Protein AF-A0A3S5B8G2-F1 (afdb_monomer)

Structure (mmCIF, N/CA/C/O backbone):
data_AF-A0A3S5B8G2-F1
#
_entry.id   AF-A0A3S5B8G2-F1
#
loop_
_atom_site.group_PDB
_atom_site.id
_atom_site.type_symbol
_atom_site.label_atom_id
_atom_site.label_alt_id
_atom_site.label_comp_id
_atom_site.label_asym_id
_atom_site.label_entity_id
_atom_site.label_seq_id
_atom_site.pdbx_PDB_ins_code
_atom_site.Cartn_x
_atom_site.Cartn_y
_atom_site.Cartn_z
_atom_site.occupancy
_atom_site.B_iso_or_equiv
_atom_site.auth_seq_id
_atom_site.auth_comp_id
_atom_site.auth_asym_id
_atom_site.auth_atom_id
_atom_site.pdbx_PDB_model_num
ATOM 1 N N . MET A 1 1 ? -10.304 4.509 -0.127 1.00 86.81 1 MET A N 1
ATOM 2 C CA . MET A 1 1 ? -9.660 5.795 -0.513 1.00 86.81 1 MET A CA 1
ATOM 3 C C . MET A 1 1 ? -8.254 5.517 -1.033 1.00 86.81 1 MET A C 1
ATOM 5 O O . MET A 1 1 ? -7.595 4.660 -0.460 1.00 86.81 1 MET A O 1
ATOM 9 N N . ALA A 1 2 ? -7.787 6.221 -2.071 1.00 93.12 2 ALA A N 1
ATOM 10 C CA . ALA A 1 2 ? -6.423 6.092 -2.598 1.00 93.12 2 ALA A CA 1
ATOM 11 C C . ALA A 1 2 ? -5.717 7.456 -2.657 1.00 93.12 2 ALA A C 1
ATOM 13 O O . ALA A 1 2 ? -6.319 8.443 -3.079 1.00 93.12 2 ALA A O 1
ATOM 14 N N . LEU A 1 3 ? -4.456 7.499 -2.229 1.00 95.50 3 LEU A N 1
ATOM 15 C CA . LEU A 1 3 ? -3.576 8.666 -2.237 1.00 95.50 3 LEU A CA 1
ATOM 16 C C . LEU A 1 3 ? -2.303 8.317 -3.005 1.00 95.50 3 LEU A C 1
ATOM 18 O O . LEU A 1 3 ? -1.763 7.228 -2.834 1.00 95.50 3 LEU A O 1
ATOM 22 N N . SER A 1 4 ? -1.808 9.243 -3.820 1.00 96.12 4 SER A N 1
ATOM 23 C CA . SER A 1 4 ? -0.545 9.072 -4.537 1.00 96.12 4 SER A CA 1
ATOM 24 C C . SER A 1 4 ? 0.367 10.257 -4.256 1.00 96.12 4 SER A C 1
ATOM 26 O O . SER A 1 4 ? -0.003 11.404 -4.515 1.00 96.12 4 SER A O 1
ATOM 28 N N . PHE A 1 5 ? 1.545 9.987 -3.703 1.00 95.94 5 PHE A N 1
ATOM 29 C CA . PHE A 1 5 ? 2.566 10.983 -3.413 1.00 95.94 5 PHE A CA 1
ATOM 30 C C . PHE A 1 5 ? 3.675 10.891 -4.452 1.00 95.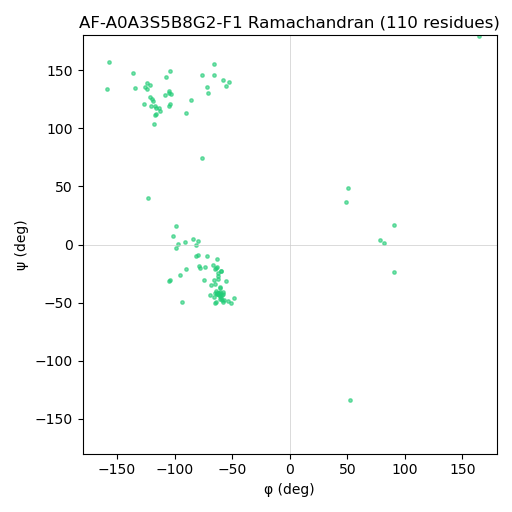94 5 PHE A C 1
ATOM 32 O O . PHE A 1 5 ? 4.324 9.859 -4.609 1.00 95.94 5 PHE A O 1
ATOM 39 N N . HIS A 1 6 ? 3.890 12.002 -5.151 1.00 92.69 6 HIS A N 1
ATOM 40 C CA . HIS A 1 6 ? 4.880 12.133 -6.209 1.00 92.69 6 HIS A CA 1
ATOM 41 C C . HIS A 1 6 ? 5.859 13.248 -5.863 1.00 92.69 6 HIS A C 1
ATOM 43 O O . HIS A 1 6 ? 5.454 14.321 -5.415 1.00 92.69 6 HIS A O 1
ATOM 49 N N . GLY A 1 7 ? 7.145 13.015 -6.099 1.00 90.69 7 GLY A N 1
ATOM 50 C CA . GLY A 1 7 ? 8.164 14.044 -5.921 1.00 90.69 7 GLY A CA 1
ATOM 51 C C . GLY A 1 7 ? 9.569 13.471 -5.882 1.00 90.69 7 GLY A C 1
ATOM 52 O O . GLY A 1 7 ? 9.764 12.261 -5.944 1.00 90.69 7 GLY A O 1
ATOM 53 N N . LEU A 1 8 ? 10.565 14.340 -5.739 1.00 88.00 8 LEU A N 1
ATOM 54 C CA . LEU A 1 8 ? 11.954 13.904 -5.612 1.00 88.00 8 LEU A CA 1
ATOM 55 C C . LEU A 1 8 ? 12.176 13.113 -4.315 1.00 88.00 8 LEU A C 1
ATOM 57 O O . LEU A 1 8 ? 11.458 13.278 -3.323 1.00 88.00 8 LEU A O 1
ATOM 61 N N . THR A 1 9 ? 13.195 12.260 -4.307 1.00 85.12 9 THR A N 1
ATOM 62 C CA . THR A 1 9 ? 13.646 11.569 -3.094 1.00 85.12 9 THR A CA 1
ATOM 63 C C . THR A 1 9 ? 14.027 12.582 -2.013 1.00 85.12 9 THR A C 1
ATOM 65 O O . THR A 1 9 ? 14.587 13.635 -2.304 1.00 85.12 9 THR A O 1
ATOM 68 N N . GLY A 1 10 ? 13.695 12.280 -0.756 1.00 86.50 10 GLY A N 1
ATOM 69 C CA . GLY A 1 10 ? 13.998 13.156 0.383 1.00 86.50 10 GLY A CA 1
ATOM 70 C C . GLY A 1 10 ? 13.013 14.311 0.606 1.00 86.50 10 GLY A C 1
ATOM 71 O O . GLY A 1 10 ? 13.176 15.058 1.560 1.00 86.50 10 GLY A O 1
ATOM 72 N N . THR A 1 11 ? 11.951 14.437 -0.200 1.00 91.62 11 THR A N 1
ATOM 73 C CA . THR A 1 11 ? 10.910 15.479 -0.029 1.00 91.62 11 THR A CA 1
ATOM 74 C C . THR A 1 11 ? 9.869 15.168 1.056 1.00 91.62 11 THR A C 1
ATOM 76 O O . THR A 1 11 ? 8.937 15.940 1.259 1.00 91.62 11 THR A O 1
ATOM 79 N N . GLY A 1 12 ? 10.019 14.049 1.774 1.00 91.94 12 GLY A N 1
ATOM 80 C CA . GLY A 1 12 ? 9.175 13.707 2.923 1.00 91.94 12 GLY A CA 1
ATOM 81 C C . GLY A 1 12 ? 7.918 12.885 2.613 1.00 91.94 12 GLY A C 1
ATOM 82 O O . GLY A 1 12 ? 7.048 12.798 3.470 1.00 91.94 12 GLY A O 1
ATOM 83 N N . LYS A 1 13 ? 7.811 12.243 1.439 1.00 93.31 13 LYS A N 1
ATOM 84 C CA . LYS A 1 13 ? 6.662 11.380 1.072 1.00 93.31 13 LYS A CA 1
ATOM 85 C C . LYS A 1 13 ? 6.383 10.287 2.117 1.00 93.31 13 LYS A C 1
ATOM 87 O O . LYS A 1 13 ? 5.259 10.170 2.599 1.00 93.31 13 LYS A O 1
ATOM 92 N N . ASN A 1 14 ? 7.423 9.563 2.539 1.00 91.75 14 ASN A N 1
ATOM 93 C CA . ASN A 1 14 ? 7.303 8.531 3.576 1.00 91.75 14 ASN A CA 1
ATOM 94 C C . ASN A 1 14 ? 6.912 9.136 4.925 1.00 91.75 14 ASN A C 1
ATOM 96 O O . ASN A 1 14 ? 6.005 8.635 5.576 1.00 91.75 14 ASN A O 1
ATOM 100 N N . TYR A 1 15 ? 7.500 10.276 5.290 1.00 95.12 15 TYR A N 1
ATOM 101 C CA . TYR A 1 15 ? 7.149 10.986 6.519 1.00 95.12 15 TYR A CA 1
ATOM 102 C C . TYR A 1 15 ? 5.676 11.430 6.538 1.00 95.12 15 TYR A C 1
ATOM 104 O O . TYR A 1 15 ? 4.985 11.258 7.538 1.00 95.12 15 TYR A O 1
ATOM 112 N N . ALA A 1 16 ? 5.150 11.939 5.420 1.00 95.88 16 ALA A N 1
ATOM 113 C CA . ALA A 1 16 ? 3.736 12.287 5.297 1.00 95.88 16 ALA A CA 1
ATOM 114 C C . ALA A 1 16 ? 2.822 11.053 5.431 1.00 95.88 16 ALA A C 1
ATOM 116 O O . ALA A 1 16 ? 1.806 11.114 6.126 1.00 95.88 16 ALA A O 1
ATOM 117 N N . ALA A 1 17 ? 3.193 9.924 4.817 1.00 95.50 17 ALA A N 1
ATOM 118 C CA . ALA A 1 17 ? 2.470 8.663 4.977 1.00 95.50 17 ALA A CA 1
ATOM 119 C C . ALA A 1 17 ? 2.484 8.180 6.441 1.00 95.50 17 ALA A C 1
ATOM 121 O O . ALA A 1 17 ? 1.437 7.814 6.977 1.00 95.50 17 ALA A O 1
ATOM 122 N N . GLU A 1 18 ? 3.632 8.253 7.119 1.00 96.25 18 GLU A N 1
ATOM 123 C CA . GLU A 1 18 ? 3.758 7.921 8.541 1.00 96.25 18 GLU A CA 1
ATOM 124 C C . GLU A 1 18 ? 2.884 8.822 9.420 1.00 96.25 18 GLU A C 1
ATOM 126 O O . GLU A 1 18 ? 2.193 8.319 10.306 1.00 96.25 18 GLU A O 1
ATOM 131 N N . LEU A 1 19 ? 2.835 10.133 9.157 1.00 97.19 19 LEU A N 1
ATOM 132 C CA . LEU A 1 19 ? 1.947 11.054 9.876 1.00 97.19 19 LEU A CA 1
ATOM 133 C C . LEU A 1 19 ? 0.474 10.655 9.729 1.00 97.19 19 LEU A C 1
ATOM 135 O O . LEU A 1 19 ? -0.255 10.627 10.724 1.00 97.19 19 LEU A O 1
ATOM 139 N N . ILE A 1 20 ? 0.037 10.292 8.519 1.00 96.12 20 ILE A N 1
ATOM 140 C CA . ILE A 1 20 ? -1.324 9.786 8.286 1.00 96.12 20 ILE A CA 1
ATOM 141 C C . ILE A 1 20 ? -1.559 8.531 9.128 1.00 96.12 20 ILE A C 1
ATOM 143 O O . ILE A 1 20 ? -2.557 8.446 9.849 1.00 96.12 20 ILE A O 1
ATOM 147 N N . VAL A 1 21 ? -0.623 7.583 9.104 1.00 97.06 21 VAL A N 1
ATOM 148 C CA . VAL A 1 21 ? -0.733 6.332 9.861 1.00 97.06 21 VAL A CA 1
ATOM 149 C C . VAL A 1 21 ? -0.819 6.590 11.363 1.00 97.06 21 VAL A C 1
ATOM 151 O O . VAL A 1 21 ? -1.710 6.055 12.020 1.00 97.06 21 VAL A O 1
ATOM 154 N N . HIS A 1 22 ? 0.048 7.439 11.910 1.00 97.06 22 HIS A N 1
ATOM 155 C CA . HIS A 1 22 ? 0.040 7.806 13.326 1.00 97.06 22 HIS A CA 1
ATOM 156 C C . HIS A 1 22 ? -1.214 8.581 13.743 1.00 97.06 22 HIS A C 1
ATOM 158 O O . HIS A 1 22 ? -1.658 8.443 14.883 1.00 97.06 22 HIS A O 1
ATOM 164 N N . SER A 1 23 ? -1.814 9.352 12.834 1.00 96.25 23 SER A N 1
ATOM 165 C CA . SER A 1 23 ? -3.058 10.080 13.109 1.00 96.25 23 SER A CA 1
ATOM 166 C C . SER A 1 23 ? -4.293 9.170 13.150 1.00 96.25 23 SER A C 1
ATOM 168 O O . SER A 1 23 ? -5.237 9.446 13.889 1.00 96.25 23 SER A O 1
ATOM 170 N N . LEU A 1 24 ? -4.290 8.069 12.388 1.00 94.88 24 LEU A N 1
ATOM 171 C CA . LEU A 1 24 ? -5.456 7.193 12.223 1.00 94.88 24 LEU A CA 1
ATOM 172 C C . LEU A 1 24 ? -5.365 5.888 13.018 1.00 94.88 24 LEU A C 1
ATOM 174 O O . LEU A 1 24 ? -6.389 5.340 13.430 1.00 94.88 24 LEU A O 1
ATOM 178 N N . LEU A 1 25 ? -4.157 5.373 13.239 1.00 95.06 25 LEU A N 1
ATOM 179 C CA . LEU A 1 25 ? -3.915 4.123 13.947 1.00 95.06 25 LEU A CA 1
ATOM 180 C C . LEU A 1 25 ? -3.186 4.416 15.256 1.00 95.06 25 LEU A C 1
ATOM 182 O O . LEU A 1 25 ? -2.034 4.835 15.265 1.00 95.06 25 LEU A O 1
ATOM 186 N N . ARG A 1 26 ? -3.819 4.094 16.391 1.00 94.56 26 ARG A N 1
ATOM 187 C CA . ARG A 1 26 ? -3.254 4.331 17.737 1.00 94.56 26 ARG A CA 1
ATOM 188 C C . ARG A 1 26 ? -1.870 3.701 17.947 1.00 94.56 26 ARG A C 1
ATOM 190 O O . ARG A 1 26 ? -1.076 4.215 18.725 1.00 94.56 26 ARG A O 1
ATOM 197 N N . LYS A 1 27 ? -1.594 2.569 17.293 1.00 96.69 27 LYS A N 1
ATOM 198 C CA . LYS A 1 27 ? -0.292 1.879 17.352 1.00 96.69 27 LYS A CA 1
ATOM 199 C C . LYS A 1 27 ? 0.685 2.331 16.256 1.00 96.69 27 LYS A C 1
ATOM 201 O O . LYS A 1 27 ? 1.780 1.783 16.176 1.00 96.69 27 LYS A O 1
ATOM 206 N N . GLY A 1 28 ? 0.299 3.298 15.422 1.00 96.38 28 GLY A N 1
ATOM 207 C CA . GLY A 1 28 ? 1.075 3.765 14.278 1.00 96.38 28 GLY A CA 1
ATOM 208 C C . GLY A 1 28 ? 1.502 2.610 13.376 1.00 96.38 28 GLY A C 1
ATOM 209 O O . GLY A 1 28 ? 0.717 1.696 13.111 1.00 96.38 28 GLY A O 1
ATOM 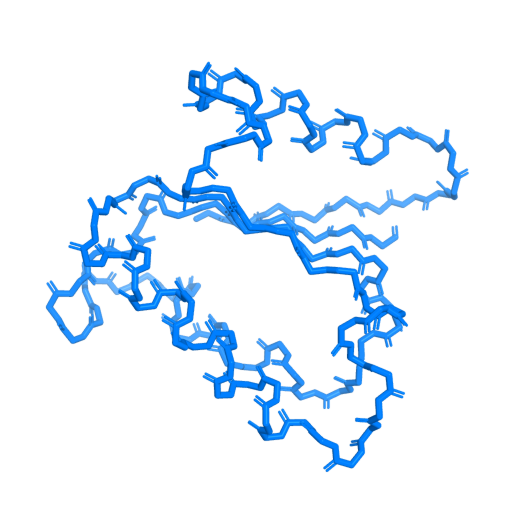210 N N . LEU A 1 29 ? 2.777 2.621 12.987 1.00 96.31 29 LEU A N 1
ATOM 211 C CA . LEU A 1 29 ? 3.403 1.592 12.148 1.00 96.31 29 LEU A CA 1
ATOM 212 C C . LEU A 1 29 ? 3.428 0.196 12.800 1.00 96.31 29 LEU A C 1
ATOM 214 O O . LEU A 1 29 ? 3.513 -0.811 12.109 1.00 96.31 29 LEU A O 1
ATOM 218 N N . ASN A 1 30 ? 3.281 0.106 14.127 1.00 96.44 30 ASN A N 1
ATOM 219 C CA . ASN A 1 30 ? 3.180 -1.171 14.847 1.00 96.44 30 ASN A CA 1
ATOM 220 C C . ASN A 1 30 ? 1.746 -1.735 14.866 1.00 96.44 30 ASN A C 1
ATOM 222 O O . ASN A 1 30 ? 1.449 -2.710 15.564 1.00 96.44 30 ASN A O 1
ATOM 226 N N . SER A 1 31 ? 0.805 -1.095 14.169 1.00 95.56 31 SER A N 1
ATOM 227 C CA . SER A 1 31 ? -0.559 -1.593 14.046 1.00 95.56 31 SER A CA 1
ATOM 228 C C . SER A 1 31 ? -0.609 -2.823 13.145 1.00 95.56 31 SER A C 1
ATOM 230 O O . SER A 1 31 ? -0.094 -2.814 12.036 1.00 95.56 31 SER A O 1
ATOM 232 N N . ARG A 1 32 ? -1.353 -3.856 13.558 1.00 93.69 32 ARG A N 1
ATOM 233 C CA . ARG A 1 32 ? -1.669 -5.006 12.688 1.00 93.69 32 ARG A CA 1
ATOM 234 C C . ARG A 1 32 ? -2.511 -4.638 11.456 1.00 93.69 32 ARG A C 1
ATOM 236 O O . ARG A 1 32 ? -2.670 -5.465 10.572 1.00 93.69 32 ARG A O 1
ATOM 243 N N . PHE A 1 33 ? -3.070 -3.427 11.437 1.00 94.75 33 PHE A N 1
ATOM 244 C CA . PHE A 1 33 ? -3.860 -2.865 10.336 1.00 94.75 33 PHE A CA 1
ATOM 245 C C . PHE A 1 33 ? -3.053 -1.882 9.476 1.00 94.75 33 PHE A C 1
ATOM 247 O O . PHE A 1 33 ? -3.620 -1.188 8.635 1.00 94.75 33 PHE A O 1
ATOM 254 N N . TYR A 1 34 ? -1.745 -1.787 9.727 1.00 96.81 34 TYR A N 1
ATOM 255 C CA . TYR A 1 34 ? -0.785 -1.109 8.872 1.00 96.81 34 TYR A CA 1
ATOM 256 C C . TYR A 1 34 ? 0.038 -2.155 8.120 1.00 96.81 34 TYR A C 1
ATOM 258 O O . TYR A 1 34 ? 0.576 -3.092 8.723 1.00 96.81 34 TYR A O 1
ATOM 266 N N . ARG A 1 35 ? 0.143 -1.986 6.805 1.00 97.25 35 ARG A N 1
ATOM 267 C CA . ARG A 1 35 ? 1.019 -2.779 5.944 1.00 97.25 35 ARG A CA 1
ATOM 268 C C . ARG A 1 35 ? 1.763 -1.864 4.990 1.00 97.25 35 ARG A C 1
ATOM 270 O O . ARG A 1 35 ? 1.159 -0.988 4.381 1.00 97.25 35 ARG A O 1
ATOM 277 N N . GLN A 1 36 ? 3.061 -2.101 4.850 1.00 97.00 36 GLN A N 1
ATOM 278 C CA . GLN A 1 36 ? 3.909 -1.414 3.889 1.00 97.00 36 GLN A CA 1
ATOM 279 C C . GLN A 1 36 ? 4.597 -2.439 2.998 1.00 97.00 36 GLN A C 1
ATOM 281 O O . GLN A 1 36 ? 5.147 -3.423 3.490 1.00 97.00 36 GLN A O 1
ATOM 286 N N . PHE A 1 37 ? 4.582 -2.170 1.700 1.00 97.62 37 PHE A N 1
ATOM 287 C CA . PHE A 1 37 ? 5.287 -2.919 0.678 1.00 97.62 37 PHE A CA 1
ATOM 288 C C . PHE A 1 37 ? 6.307 -2.002 0.013 1.00 97.62 37 PHE A C 1
ATOM 290 O O . PHE A 1 37 ? 5.940 -1.080 -0.702 1.00 97.62 37 PHE A O 1
ATOM 297 N N . ASP A 1 38 ? 7.585 -2.269 0.243 1.00 96.06 38 ASP A N 1
ATOM 298 C CA . ASP A 1 38 ? 8.690 -1.681 -0.519 1.00 96.06 38 ASP A CA 1
ATOM 299 C C . ASP A 1 38 ? 8.946 -2.513 -1.784 1.00 96.06 38 ASP A C 1
ATOM 301 O O . ASP A 1 38 ? 9.171 -3.726 -1.675 1.00 96.06 38 ASP A O 1
ATOM 305 N N . ALA A 1 39 ? 8.912 -1.884 -2.962 1.00 95.81 39 ALA A N 1
ATOM 306 C CA . ALA A 1 39 ? 9.094 -2.562 -4.242 1.00 95.81 39 ALA A CA 1
ATOM 307 C C . ALA A 1 39 ? 10.430 -3.307 -4.364 1.00 95.81 39 ALA A C 1
ATOM 309 O O . ALA A 1 39 ? 10.461 -4.457 -4.811 1.00 95.81 39 ALA A O 1
ATOM 310 N N . THR A 1 40 ? 11.528 -2.694 -3.919 1.00 94.06 40 THR A N 1
ATOM 311 C CA . THR A 1 40 ? 12.872 -3.284 -4.014 1.00 94.06 40 THR A CA 1
ATOM 312 C C . THR A 1 40 ? 13.094 -4.417 -3.036 1.00 94.06 40 THR A C 1
ATOM 314 O O . THR A 1 40 ? 13.996 -5.226 -3.243 1.00 94.06 40 THR A O 1
ATOM 317 N N . VAL A 1 41 ? 12.288 -4.508 -1.980 1.00 96.19 41 VAL A N 1
ATOM 318 C CA . VAL A 1 41 ? 12.368 -5.599 -1.006 1.00 96.19 41 VAL A CA 1
ATOM 319 C C . VAL A 1 41 ? 11.410 -6.728 -1.368 1.00 96.19 41 VAL A C 1
ATOM 321 O O . VAL A 1 41 ? 11.830 -7.886 -1.411 1.00 96.19 41 VAL A O 1
ATOM 324 N N . HIS A 1 42 ? 10.149 -6.401 -1.643 1.00 97.25 42 HIS A N 1
ATOM 325 C CA . HIS A 1 42 ? 9.062 -7.375 -1.726 1.00 97.25 42 HIS A CA 1
ATOM 326 C C . HIS A 1 42 ? 8.782 -7.851 -3.155 1.00 97.25 42 HIS A C 1
ATOM 328 O O . HIS A 1 42 ? 8.325 -8.978 -3.325 1.00 97.25 42 HIS A O 1
ATOM 334 N N . PHE A 1 43 ? 9.092 -7.046 -4.179 1.00 96.31 43 PHE A N 1
ATOM 335 C CA . PHE A 1 43 ? 8.702 -7.309 -5.571 1.00 96.31 43 PHE A CA 1
ATOM 336 C C . PHE A 1 43 ? 9.903 -7.374 -6.531 1.00 96.31 43 PHE A C 1
ATOM 338 O O . PHE A 1 43 ? 9.850 -6.892 -7.659 1.00 96.31 43 PHE A O 1
ATOM 345 N N . LYS A 1 44 ? 11.003 -7.992 -6.081 1.00 94.56 44 LYS A N 1
ATOM 346 C CA . LYS A 1 44 ? 12.298 -8.038 -6.791 1.00 94.56 44 LYS A CA 1
ATOM 347 C C . LYS A 1 44 ? 12.279 -8.738 -8.152 1.00 94.56 44 LYS A C 1
ATOM 349 O O . LYS A 1 44 ? 13.124 -8.439 -8.992 1.00 94.56 44 LYS A O 1
ATOM 354 N N . HIS A 1 45 ? 11.397 -9.716 -8.345 1.00 95.56 45 HIS A N 1
ATOM 355 C CA . HIS A 1 45 ? 11.466 -10.649 -9.468 1.00 95.56 45 HIS A CA 1
ATOM 356 C C . HIS A 1 45 ? 10.251 -10.494 -10.384 1.00 95.56 45 HIS A C 1
ATOM 358 O O . HIS A 1 45 ? 9.125 -10.806 -10.004 1.00 95.56 45 HIS A O 1
ATOM 364 N N . ALA A 1 46 ? 10.475 -10.009 -11.606 1.00 93.81 46 ALA A N 1
ATOM 365 C CA . ALA A 1 46 ? 9.402 -9.706 -12.554 1.00 93.81 46 ALA A CA 1
ATOM 366 C C . ALA A 1 46 ? 8.632 -10.945 -13.054 1.00 93.81 46 ALA A C 1
ATOM 368 O O . ALA A 1 46 ? 7.521 -10.813 -13.552 1.00 93.81 46 ALA A O 1
ATOM 369 N N . ASP A 1 47 ? 9.181 -12.149 -12.909 1.00 96.38 47 ASP A N 1
ATOM 370 C CA . ASP A 1 47 ? 8.521 -13.421 -13.229 1.00 96.38 47 ASP A CA 1
ATOM 371 C C . ASP A 1 47 ? 7.578 -13.912 -12.115 1.00 96.38 47 ASP A C 1
ATOM 373 O O . ASP A 1 47 ? 6.772 -14.816 -12.335 1.00 96.38 47 ASP A O 1
ATOM 377 N N . LYS A 1 48 ? 7.607 -13.278 -10.936 1.00 97.69 48 LYS A N 1
ATOM 378 C CA . LYS A 1 48 ? 6.807 -13.658 -9.760 1.00 97.69 48 LYS A CA 1
ATOM 379 C C . LYS A 1 48 ? 5.536 -12.834 -9.559 1.00 97.69 48 LYS A C 1
ATOM 381 O O . LYS A 1 48 ? 4.937 -12.884 -8.487 1.00 97.69 48 LYS A O 1
ATOM 386 N N . VAL A 1 49 ? 5.082 -12.105 -10.582 1.00 97.88 49 VAL A N 1
ATOM 387 C CA . VAL A 1 49 ? 3.908 -11.209 -10.503 1.00 97.88 49 VAL A CA 1
ATOM 388 C C . VAL A 1 49 ? 2.697 -11.891 -9.864 1.00 97.88 49 VAL A C 1
ATOM 390 O O . VAL A 1 49 ? 2.090 -11.329 -8.957 1.00 97.88 49 VAL A O 1
ATOM 393 N N . ARG A 1 50 ? 2.382 -13.126 -10.274 1.00 97.94 50 ARG A N 1
ATOM 394 C CA . ARG A 1 50 ? 1.246 -13.879 -9.725 1.00 97.94 50 ARG A CA 1
ATOM 395 C C . ARG A 1 50 ? 1.406 -14.190 -8.233 1.00 97.94 50 ARG A C 1
ATOM 397 O O . ARG A 1 50 ? 0.459 -14.013 -7.478 1.00 97.94 50 ARG A O 1
ATOM 404 N N . GLU A 1 51 ? 2.603 -14.589 -7.794 1.00 98.25 51 GLU A N 1
ATOM 405 C CA . GLU A 1 51 ? 2.889 -14.838 -6.371 1.00 98.25 51 GLU A CA 1
ATOM 406 C C . GLU A 1 51 ? 2.669 -13.563 -5.537 1.00 98.25 51 GLU A C 1
ATOM 408 O O . GLU A 1 51 ? 2.099 -13.619 -4.444 1.00 98.25 51 GLU A O 1
ATOM 413 N N . TYR A 1 52 ? 3.081 -12.409 -6.070 1.00 98.31 52 TYR A N 1
ATOM 414 C CA . TYR A 1 52 ? 2.924 -11.109 -5.416 1.00 98.31 52 TYR A CA 1
ATOM 415 C C . TYR A 1 52 ? 1.466 -10.659 -5.347 1.00 98.31 52 TYR A C 1
ATOM 417 O O . TYR A 1 52 ? 1.021 -10.209 -4.290 1.00 98.31 52 TYR A O 1
ATOM 425 N N . GLN A 1 53 ? 0.708 -10.830 -6.432 1.00 98.31 53 GLN A N 1
ATOM 426 C CA . GLN A 1 53 ? -0.733 -10.575 -6.439 1.00 98.31 53 GLN A CA 1
ATOM 427 C C . GLN A 1 53 ? -1.439 -11.438 -5.385 1.00 98.31 53 GLN A C 1
ATOM 429 O O . GLN A 1 53 ? -2.169 -10.911 -4.545 1.00 98.31 53 GLN A O 1
ATOM 434 N N . ASP A 1 54 ? -1.154 -12.742 -5.360 1.00 98.06 54 ASP A N 1
ATOM 435 C CA . ASP A 1 54 ? -1.747 -13.668 -4.395 1.00 98.06 54 ASP A CA 1
ATOM 436 C C . ASP A 1 54 ? -1.402 -13.278 -2.945 1.00 98.06 54 ASP A C 1
ATOM 438 O O . ASP A 1 54 ? -2.237 -13.391 -2.043 1.00 98.06 54 ASP A O 1
ATOM 442 N N . GLN A 1 55 ? -0.178 -12.799 -2.695 1.00 97.44 55 GLN A N 1
ATOM 443 C CA . GLN A 1 55 ? 0.234 -12.299 -1.382 1.00 97.44 55 GLN A CA 1
ATOM 444 C C . GLN A 1 55 ? -0.538 -11.040 -0.972 1.00 97.44 55 GLN A C 1
ATOM 446 O O . GLN A 1 55 ? -1.080 -11.004 0.136 1.00 97.44 55 GLN A O 1
ATOM 451 N N . ILE A 1 56 ? -0.607 -10.028 -1.841 1.00 97.62 56 ILE A N 1
ATOM 452 C CA . ILE A 1 56 ? -1.326 -8.774 -1.570 1.00 97.62 56 ILE A CA 1
ATOM 453 C C . ILE A 1 56 ? -2.805 -9.063 -1.308 1.00 97.62 56 ILE A C 1
ATOM 455 O O . ILE A 1 56 ? -3.357 -8.588 -0.316 1.00 97.62 56 ILE A O 1
ATOM 459 N N . HIS A 1 57 ? -3.428 -9.896 -2.146 1.00 96.00 57 HIS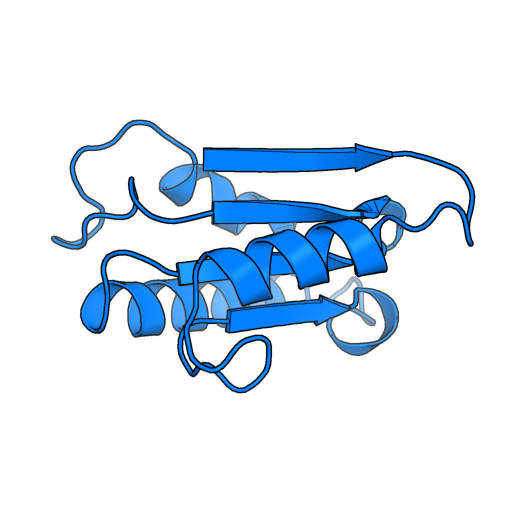 A N 1
ATOM 460 C CA . HIS A 1 57 ? -4.825 -10.289 -1.989 1.00 96.00 57 HIS A CA 1
ATOM 461 C C . HIS A 1 57 ? -5.080 -10.931 -0.620 1.00 96.00 57 HIS A C 1
ATOM 463 O O . HIS A 1 57 ? -6.011 -10.547 0.088 1.00 96.00 57 HIS A O 1
ATOM 469 N N . ARG A 1 58 ? -4.231 -11.880 -0.202 1.00 95.38 58 ARG A N 1
ATOM 470 C CA . ARG A 1 58 ? -4.360 -12.530 1.113 1.00 95.38 58 ARG A CA 1
ATOM 471 C C . ARG A 1 58 ? -4.241 -11.541 2.271 1.00 95.38 58 ARG A C 1
ATOM 473 O O . ARG A 1 58 ? -5.047 -11.617 3.195 1.00 95.38 58 ARG A O 1
ATOM 480 N N . GLU A 1 59 ? -3.276 -10.624 2.232 1.00 95.12 59 GLU A N 1
ATOM 481 C CA . GLU A 1 59 ? -3.103 -9.606 3.282 1.00 95.12 59 GLU A CA 1
ATOM 482 C C . GLU A 1 59 ? -4.310 -8.658 3.357 1.00 95.12 59 GLU A C 1
ATOM 484 O O . GLU A 1 59 ? -4.775 -8.345 4.455 1.00 95.12 59 GLU A O 1
ATOM 489 N N . LEU A 1 60 ? -4.870 -8.251 2.212 1.00 93.62 60 LEU A N 1
ATOM 490 C CA . LEU A 1 60 ? -6.074 -7.414 2.160 1.00 93.62 60 LEU A CA 1
ATOM 491 C C . LEU A 1 60 ? -7.290 -8.126 2.750 1.00 93.62 60 LEU A C 1
ATOM 493 O O . LEU A 1 60 ? -7.957 -7.568 3.623 1.00 93.62 60 LEU A O 1
ATOM 497 N N . MET A 1 61 ? -7.549 -9.367 2.333 1.00 92.50 61 MET A N 1
ATOM 498 C CA . MET A 1 61 ? -8.674 -10.158 2.841 1.00 92.50 61 MET A CA 1
ATOM 499 C C . MET A 1 61 ? -8.549 -10.433 4.343 1.00 92.50 61 MET A C 1
ATOM 501 O O . MET A 1 61 ? -9.528 -10.302 5.086 1.00 92.50 61 MET A O 1
ATOM 505 N N . ALA A 1 62 ? -7.341 -10.760 4.814 1.00 92.25 62 ALA A N 1
ATOM 506 C CA . ALA A 1 62 ? -7.070 -10.971 6.232 1.00 92.25 62 ALA A CA 1
ATOM 507 C C . ALA A 1 62 ? -7.291 -9.690 7.053 1.00 92.25 62 ALA A C 1
ATOM 509 O O . ALA A 1 62 ? -7.898 -9.739 8.125 1.00 92.25 62 ALA A O 1
ATOM 510 N N . ALA A 1 63 ? -6.846 -8.535 6.546 1.00 93.06 63 ALA A N 1
ATOM 511 C CA . ALA A 1 63 ? -7.071 -7.248 7.195 1.00 93.06 63 ALA A CA 1
ATOM 512 C C . ALA A 1 63 ? -8.563 -6.880 7.228 1.00 93.06 63 ALA A C 1
ATOM 514 O O . ALA A 1 63 ? -9.069 -6.483 8.280 1.00 93.06 63 ALA A O 1
ATOM 515 N N . GLY A 1 64 ? -9.277 -7.060 6.114 1.00 89.69 64 GLY A N 1
ATOM 516 C CA . GLY A 1 64 ? -10.679 -6.658 5.973 1.00 89.69 64 GLY A CA 1
ATOM 517 C C . GLY A 1 64 ? -11.620 -7.498 6.828 1.00 89.69 64 GLY A C 1
ATOM 518 O O . GLY A 1 64 ? -12.542 -6.964 7.440 1.00 89.69 64 GLY A O 1
ATOM 519 N N . SER A 1 65 ? -11.309 -8.786 6.984 1.00 87.62 65 SER A N 1
ATOM 520 C CA . SER A 1 65 ? -12.034 -9.681 7.894 1.00 87.62 65 SER A CA 1
ATOM 521 C C . SER A 1 65 ? -11.883 -9.287 9.371 1.00 87.62 65 SER A C 1
ATOM 523 O O . SER A 1 65 ? -12.699 -9.677 10.202 1.00 87.62 65 SER A O 1
ATOM 525 N N . ALA A 1 66 ? -10.839 -8.528 9.724 1.00 88.81 66 ALA A N 1
ATOM 526 C CA . ALA A 1 66 ? -10.531 -8.159 11.105 1.00 88.81 66 ALA A CA 1
ATOM 527 C C . ALA A 1 66 ? -10.873 -6.699 11.453 1.00 88.81 66 ALA A C 1
ATOM 529 O O . ALA A 1 66 ? -11.156 -6.404 12.618 1.00 88.81 66 ALA A O 1
ATOM 530 N N . CYS A 1 67 ? -10.791 -5.769 10.495 1.00 85.00 67 CYS A N 1
ATOM 531 C CA . CYS A 1 67 ? -11.063 -4.346 10.700 1.00 85.00 67 CYS A CA 1
ATOM 532 C C . CYS A 1 67 ? -11.394 -3.635 9.384 1.00 85.00 67 CYS A C 1
ATOM 534 O O . CYS A 1 67 ? -10.641 -3.710 8.415 1.00 85.00 67 CYS A O 1
ATOM 536 N N . SER A 1 68 ? -12.457 -2.828 9.398 1.00 84.56 68 SER A N 1
ATOM 537 C CA . SER A 1 68 ? -12.872 -2.002 8.256 1.00 84.56 68 SER A CA 1
ATOM 538 C C . SER A 1 68 ? -11.952 -0.806 7.979 1.00 84.56 68 SER A C 1
ATOM 540 O O . SER A 1 68 ? -12.091 -0.149 6.952 1.00 84.56 68 SER A O 1
ATOM 542 N N . LYS A 1 69 ? -11.007 -0.507 8.882 1.00 90.00 69 LYS A N 1
ATOM 543 C CA . LYS A 1 69 ? -10.009 0.563 8.739 1.00 90.00 69 LYS A CA 1
ATOM 544 C C . LYS A 1 69 ? -8.606 -0.027 8.728 1.00 90.00 69 LYS A C 1
ATOM 546 O O . LYS A 1 69 ? -8.074 -0.374 9.785 1.00 90.00 69 LYS A O 1
ATOM 551 N N . SER A 1 70 ? -8.018 -0.095 7.541 1.00 95.25 70 SER A N 1
ATOM 552 C CA . SER A 1 70 ? -6.649 -0.563 7.325 1.00 95.25 70 SER A CA 1
ATOM 553 C C . SER A 1 70 ? -5.923 0.356 6.348 1.00 95.25 70 SER A C 1
ATOM 555 O O . SER A 1 70 ? -6.547 0.938 5.458 1.00 95.25 70 SER A O 1
ATOM 557 N N . ILE A 1 71 ? -4.612 0.507 6.534 1.00 97.06 71 ILE A N 1
ATOM 558 C CA . ILE A 1 71 ? -3.760 1.363 5.706 1.00 97.06 71 ILE A CA 1
ATOM 559 C C . ILE A 1 71 ? -2.699 0.499 5.033 1.00 97.06 71 ILE A C 1
ATOM 561 O O . ILE A 1 71 ? -1.940 -0.196 5.710 1.00 97.06 71 ILE A O 1
ATOM 565 N N . PHE A 1 72 ? -2.656 0.572 3.707 1.00 97.62 72 PHE A N 1
ATOM 566 C CA . PHE A 1 72 ? -1.711 -0.134 2.854 1.00 97.62 72 PHE A CA 1
ATOM 567 C C . PHE A 1 72 ? -0.851 0.885 2.110 1.00 97.62 72 PHE A C 1
ATOM 569 O O . PHE A 1 72 ? -1.372 1.704 1.354 1.00 97.62 72 PHE A O 1
ATOM 576 N N . VAL A 1 73 ? 0.458 0.845 2.336 1.00 98.06 73 VAL A N 1
ATOM 577 C CA . VAL A 1 73 ? 1.436 1.723 1.688 1.00 98.06 73 VAL A CA 1
ATOM 578 C C . VAL A 1 73 ? 2.248 0.909 0.690 1.00 98.06 73 VAL A C 1
ATOM 580 O O . VAL A 1 73 ? 2.796 -0.131 1.046 1.00 98.06 73 VAL A O 1
ATOM 583 N N . PHE A 1 74 ? 2.344 1.386 -0.543 1.00 97.81 74 PHE A N 1
ATOM 584 C CA . PHE A 1 74 ? 3.212 0.844 -1.582 1.00 97.81 74 PHE A CA 1
ATOM 585 C C . PHE A 1 74 ? 4.291 1.883 -1.875 1.00 97.81 74 PHE A C 1
ATOM 587 O O . PHE A 1 74 ? 3.978 2.987 -2.322 1.00 97.81 74 PHE A O 1
ATOM 594 N N . ASP A 1 75 ? 5.539 1.547 -1.570 1.00 96.06 75 ASP A N 1
ATOM 595 C CA . ASP A 1 75 ? 6.697 2.424 -1.707 1.00 96.06 75 ASP A CA 1
ATOM 596 C C . ASP A 1 75 ? 7.532 2.058 -2.934 1.00 96.06 75 ASP A C 1
ATOM 598 O O . ASP A 1 75 ? 7.573 0.893 -3.343 1.00 96.06 75 ASP A O 1
ATOM 602 N N . GLU A 1 76 ? 8.176 3.068 -3.516 1.00 94.31 76 GLU A N 1
ATOM 603 C CA . GLU A 1 76 ? 8.903 2.988 -4.787 1.00 94.31 76 GLU A CA 1
ATOM 604 C C . GLU A 1 76 ? 8.064 2.349 -5.910 1.00 94.31 76 GLU A C 1
ATOM 606 O O . GLU A 1 76 ? 8.500 1.426 -6.604 1.00 94.31 76 GLU A O 1
ATOM 611 N N . VAL A 1 77 ? 6.818 2.817 -6.081 1.00 95.19 77 VAL A N 1
ATOM 612 C CA . VAL A 1 77 ? 5.862 2.198 -7.023 1.00 95.19 77 VAL A CA 1
ATOM 613 C C . VAL A 1 77 ? 6.333 2.194 -8.477 1.00 95.19 77 VAL A C 1
ATOM 615 O O . VAL A 1 77 ? 5.887 1.357 -9.258 1.00 95.19 77 VAL A O 1
ATOM 618 N N . ASP A 1 78 ? 7.247 3.086 -8.854 1.00 94.12 78 ASP A N 1
ATOM 619 C CA . ASP A 1 78 ? 7.906 3.099 -10.163 1.00 94.12 78 ASP A CA 1
ATOM 620 C C . ASP A 1 78 ? 8.779 1.863 -10.422 1.00 94.12 78 ASP A C 1
ATOM 622 O O . ASP A 1 78 ? 9.041 1.542 -11.582 1.00 94.12 78 ASP A O 1
ATOM 626 N N . LYS A 1 79 ? 9.193 1.157 -9.367 1.00 96.00 79 LYS A N 1
ATOM 627 C CA . LYS A 1 79 ? 10.004 -0.064 -9.44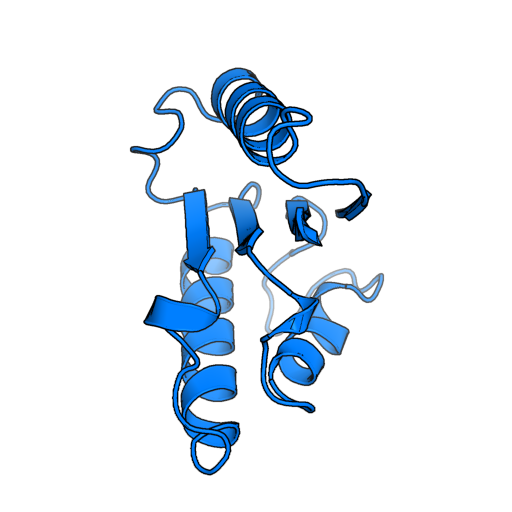6 1.00 96.00 79 LYS A CA 1
ATOM 628 C C . LYS A 1 79 ? 9.181 -1.345 -9.313 1.00 96.00 79 LYS A C 1
ATOM 630 O O . LYS A 1 79 ? 9.745 -2.434 -9.405 1.00 96.00 79 LYS A O 1
ATOM 635 N N . ILE A 1 80 ? 7.869 -1.249 -9.090 1.00 97.31 80 ILE A N 1
ATOM 636 C CA . ILE A 1 80 ? 6.999 -2.426 -9.000 1.00 97.31 80 ILE A CA 1
ATOM 637 C C . ILE A 1 80 ? 6.839 -3.048 -10.396 1.00 97.31 80 ILE A C 1
ATOM 639 O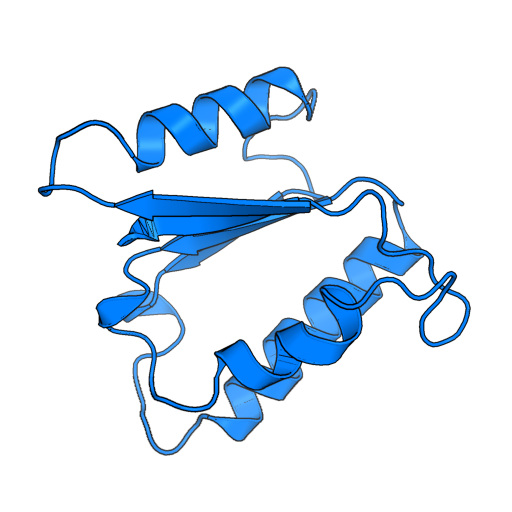 O . ILE A 1 80 ? 6.505 -2.329 -11.341 1.00 97.31 80 ILE A O 1
ATOM 643 N N . PRO A 1 81 ? 7.027 -4.375 -10.552 1.00 97.44 81 PRO A N 1
ATOM 644 C CA . PRO A 1 81 ? 6.785 -5.043 -11.823 1.00 97.44 81 PRO A CA 1
ATOM 645 C C . PRO A 1 81 ? 5.358 -4.792 -12.343 1.00 97.44 81 PRO A C 1
ATOM 647 O O . PRO A 1 81 ? 4.398 -4.888 -11.567 1.00 97.44 81 PRO A O 1
ATOM 650 N N . PRO A 1 82 ? 5.186 -4.506 -13.648 1.00 96.69 82 PRO A N 1
ATOM 651 C CA . PRO A 1 82 ? 3.868 -4.318 -14.239 1.00 96.69 82 PRO A CA 1
ATOM 652 C C . PRO A 1 82 ? 2.927 -5.488 -13.936 1.00 96.69 82 PRO A C 1
ATOM 654 O O . PRO A 1 82 ? 3.331 -6.651 -13.951 1.00 96.69 82 PRO A O 1
ATOM 657 N N . GLY A 1 83 ? 1.668 -5.171 -13.649 1.00 96.50 83 GLY A N 1
ATOM 658 C CA . GLY A 1 83 ? 0.637 -6.146 -13.308 1.00 96.50 83 GLY A CA 1
ATOM 659 C C . GLY A 1 83 ? 0.510 -6.449 -11.815 1.00 96.50 83 GLY A C 1
ATOM 660 O O . GLY A 1 83 ? -0.575 -6.809 -11.373 1.00 96.50 83 GLY A O 1
ATOM 661 N 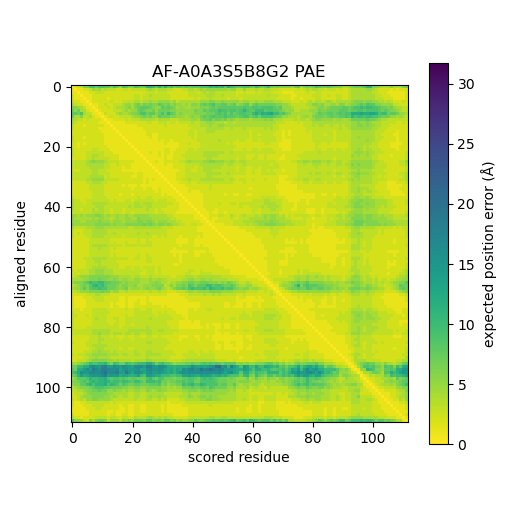N . VAL A 1 84 ? 1.543 -6.253 -10.984 1.00 97.81 84 VAL A N 1
ATOM 662 C CA . VAL A 1 84 ? 1.454 -6.575 -9.539 1.00 97.81 84 VAL A CA 1
ATOM 663 C C . VAL A 1 84 ? 0.320 -5.813 -8.847 1.00 97.81 84 VAL A C 1
ATOM 665 O O . VAL A 1 84 ? -0.403 -6.395 -8.044 1.00 97.81 84 VAL A O 1
ATOM 668 N N . LEU A 1 85 ? 0.131 -4.532 -9.179 1.00 97.06 85 LEU A N 1
ATOM 669 C CA . LEU A 1 85 ? -0.908 -3.695 -8.569 1.00 97.06 85 LEU A CA 1
ATOM 670 C C . LEU A 1 85 ? -2.314 -3.924 -9.145 1.00 97.06 85 LEU A C 1
ATOM 672 O O . LEU A 1 85 ? -3.277 -3.446 -8.549 1.00 97.06 85 LEU A O 1
ATOM 676 N N . ASP A 1 86 ? -2.470 -4.686 -10.232 1.00 96.06 86 ASP A N 1
ATOM 677 C CA . ASP A 1 86 ? -3.784 -4.945 -10.847 1.00 96.06 86 ASP A CA 1
ATOM 678 C C . ASP A 1 86 ? -4.721 -5.696 -9.889 1.00 96.06 86 ASP A C 1
ATOM 680 O O . ASP A 1 86 ? -5.941 -5.547 -9.946 1.00 96.06 86 ASP A O 1
ATOM 684 N N . VAL A 1 87 ? -4.153 -6.437 -8.932 1.00 95.88 87 VAL A N 1
ATOM 685 C CA . VAL A 1 87 ? -4.903 -7.100 -7.857 1.00 95.88 87 VAL A CA 1
ATOM 686 C C . VAL A 1 87 ? -5.689 -6.123 -6.980 1.00 95.88 87 VAL A C 1
ATOM 688 O O . VAL A 1 87 ? -6.658 -6.520 -6.341 1.00 95.88 87 VAL A O 1
ATOM 691 N N . LEU A 1 88 ? -5.298 -4.846 -6.942 1.00 94.81 88 LEU A N 1
ATOM 692 C CA . LEU A 1 88 ? -5.974 -3.820 -6.151 1.00 94.81 88 LEU A CA 1
ATOM 693 C C . LEU A 1 88 ? -7.252 -3.308 -6.816 1.00 94.81 88 LEU A C 1
ATOM 695 O O . LEU A 1 88 ? -8.078 -2.723 -6.118 1.00 94.81 88 LEU A O 1
ATOM 699 N N . VAL A 1 89 ? -7.433 -3.518 -8.126 1.00 92.25 89 VAL A N 1
ATOM 700 C CA . VAL A 1 89 ? -8.555 -2.949 -8.893 1.00 92.25 89 VAL A CA 1
ATOM 701 C C . VAL A 1 89 ? -9.908 -3.227 -8.227 1.00 92.25 89 VAL A C 1
ATOM 703 O O . VAL A 1 89 ? -10.612 -2.256 -7.946 1.00 92.25 89 VAL A O 1
ATOM 706 N N . PRO A 1 90 ? -10.259 -4.473 -7.844 1.00 90.25 90 PRO A N 1
ATOM 707 C CA . PRO A 1 90 ? -11.541 -4.739 -7.193 1.00 90.25 90 PRO A CA 1
ATOM 708 C C . PRO A 1 90 ? -11.717 -3.977 -5.872 1.00 90.25 90 PRO A C 1
ATOM 710 O O . PRO A 1 90 ? -12.819 -3.531 -5.569 1.00 90.25 90 PRO A O 1
ATOM 713 N N . PHE A 1 91 ? -10.640 -3.806 -5.095 1.00 89.75 91 PHE A N 1
ATOM 714 C CA . PHE A 1 91 ? -10.652 -3.159 -3.775 1.00 89.75 91 PHE A CA 1
ATOM 715 C C . PHE A 1 91 ? -10.706 -1.628 -3.848 1.00 89.75 91 PHE A C 1
ATOM 717 O O . PHE A 1 91 ? -11.052 -0.969 -2.865 1.00 89.75 91 PHE A O 1
ATOM 724 N N . LEU A 1 92 ? -10.329 -1.057 -4.993 1.00 88.38 92 LEU A N 1
ATOM 725 C CA . LEU A 1 92 ? -10.401 0.377 -5.267 1.00 88.38 92 LEU A CA 1
ATOM 726 C C . LEU A 1 92 ? -11.743 0.785 -5.888 1.00 88.38 92 LEU A C 1
ATOM 728 O O . LEU A 1 92 ? -12.114 1.959 -5.812 1.00 88.38 92 LEU A O 1
ATOM 732 N N . GLU A 1 93 ? -12.470 -0.160 -6.485 1.00 83.00 93 GLU A N 1
ATOM 733 C CA . GLU A 1 93 ? -13.811 0.072 -7.014 1.00 83.00 93 GLU A CA 1
ATOM 734 C C . GLU A 1 93 ? -14.821 0.381 -5.897 1.00 83.00 93 GLU A C 1
ATOM 736 O O . GLU A 1 93 ? -14.768 -0.161 -4.792 1.00 83.00 93 GLU A O 1
ATOM 741 N N . TYR A 1 94 ? -15.795 1.247 -6.197 1.00 67.62 94 TYR A N 1
ATOM 742 C CA . TYR A 1 94 ? -16.896 1.568 -5.286 1.00 67.62 94 TYR A CA 1
ATOM 743 C C . TYR A 1 94 ? -17.918 0.421 -5.264 1.00 67.62 94 TYR A C 1
ATOM 745 O O . TYR A 1 94 ? -18.993 0.506 -5.856 1.00 67.62 94 TYR A O 1
ATOM 753 N N . ARG A 1 95 ? -17.562 -0.683 -4.607 1.00 72.25 95 ARG A N 1
ATOM 754 C CA . ARG A 1 95 ? -18.470 -1.793 -4.292 1.00 72.25 95 ARG A CA 1
ATOM 755 C C . ARG A 1 95 ? -18.786 -1.779 -2.799 1.00 72.25 95 ARG A C 1
ATOM 757 O O . ARG A 1 95 ? -17.931 -1.441 -1.984 1.00 72.25 95 ARG A O 1
ATOM 764 N N . GLU A 1 96 ? -20.019 -2.133 -2.434 1.00 68.94 96 GLU A N 1
ATOM 765 C CA . GLU A 1 96 ? -20.427 -2.184 -1.021 1.00 68.94 96 GLU A CA 1
ATOM 766 C C . GLU A 1 96 ? -19.670 -3.264 -0.240 1.00 68.94 96 GLU A C 1
ATOM 768 O O . GLU A 1 96 ? -19.360 -3.070 0.933 1.00 68.94 96 GLU A O 1
ATOM 773 N N . SER A 1 97 ? -19.349 -4.384 -0.894 1.00 77.69 97 SER A N 1
ATOM 774 C CA . SER A 1 97 ? -18.492 -5.433 -0.347 1.00 77.69 97 SER A CA 1
ATOM 775 C C . SER A 1 97 ? -17.852 -6.282 -1.449 1.00 77.69 97 SER A C 1
ATOM 777 O O . SER A 1 97 ? -18.364 -6.364 -2.569 1.00 77.69 97 SER A O 1
ATOM 779 N N . LEU A 1 98 ? -16.735 -6.924 -1.114 1.00 81.62 98 LEU A N 1
ATOM 780 C CA . LEU A 1 98 ? -16.128 -8.024 -1.866 1.00 81.62 98 LEU A CA 1
ATOM 781 C C . LEU A 1 98 ? -16.094 -9.236 -0.940 1.00 81.62 98 LEU A C 1
ATOM 783 O O .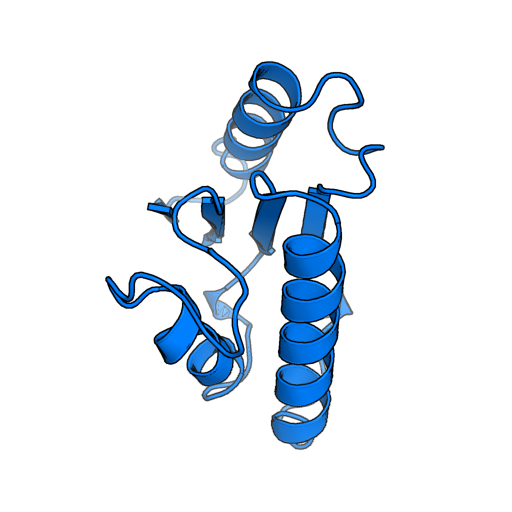 LEU A 1 98 ? -15.602 -9.125 0.181 1.00 81.62 98 LEU A O 1
ATOM 787 N N . ASP A 1 99 ? -16.661 -10.360 -1.374 1.00 82.69 99 ASP A N 1
ATOM 788 C CA . ASP A 1 99 ? -16.776 -11.585 -0.568 1.00 82.69 99 ASP A CA 1
ATOM 789 C C . ASP A 1 99 ? -17.342 -11.345 0.849 1.00 82.69 99 ASP A C 1
ATOM 791 O O . ASP A 1 99 ? -16.925 -11.956 1.830 1.00 82.69 99 ASP A O 1
ATOM 795 N N . GLY A 1 100 ? -18.298 -10.414 0.968 1.00 82.38 100 GLY A N 1
ATOM 796 C CA . GLY A 1 100 ? -18.935 -10.046 2.239 1.00 82.38 100 GLY A CA 1
ATOM 797 C C . GLY A 1 100 ? -18.111 -9.117 3.141 1.00 82.38 100 GLY A C 1
ATOM 798 O O . GLY A 1 100 ? -18.558 -8.796 4.241 1.00 82.38 100 GLY A O 1
ATOM 799 N N . VAL A 1 101 ? -16.944 -8.652 2.689 1.00 84.81 101 VAL A N 1
ATOM 800 C CA . VAL A 1 101 ? -16.068 -7.725 3.419 1.00 84.81 101 VAL A CA 1
ATOM 801 C C . VAL A 1 101 ? -16.162 -6.313 2.829 1.00 84.81 101 VAL A C 1
ATOM 803 O O . VAL A 1 101 ? -16.074 -6.127 1.616 1.00 84.81 101 VAL A O 1
ATOM 806 N N . ASP A 1 102 ? -16.334 -5.303 3.688 1.00 86.62 102 ASP A N 1
ATOM 807 C CA . ASP A 1 102 ? -16.398 -3.888 3.295 1.00 86.62 102 ASP A CA 1
ATOM 808 C C . ASP A 1 102 ? -15.003 -3.240 3.315 1.00 86.62 102 ASP A C 1
ATOM 810 O O . ASP A 1 102 ? -14.398 -3.042 4.373 1.00 86.62 102 ASP A O 1
ATOM 814 N N . PHE A 1 103 ? -14.514 -2.871 2.129 1.00 88.94 103 PHE A N 1
ATOM 815 C CA . PHE A 1 103 ? -13.201 -2.253 1.925 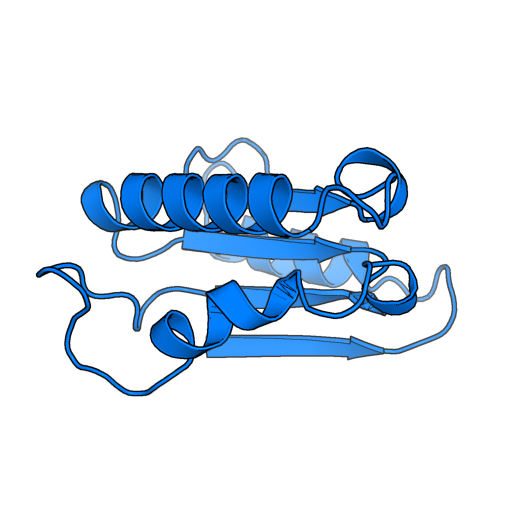1.00 88.94 103 PHE A CA 1
ATOM 816 C C . PHE A 1 103 ? -13.247 -0.723 1.823 1.00 88.94 103 PHE A C 1
ATOM 818 O O . PHE A 1 103 ? -12.204 -0.083 1.687 1.00 88.94 103 PHE A O 1
ATOM 825 N N . ARG A 1 104 ? -14.416 -0.079 1.930 1.00 87.38 104 ARG A N 1
ATOM 826 C CA . ARG A 1 104 ? -14.543 1.380 1.725 1.00 87.38 104 ARG A CA 1
ATOM 827 C C . ARG A 1 104 ? -13.742 2.203 2.737 1.00 87.38 104 ARG A C 1
ATOM 829 O O . ARG A 1 104 ? -13.306 3.311 2.422 1.00 87.38 104 ARG A O 1
ATOM 836 N N . GLY A 1 105 ? -13.514 1.656 3.933 1.00 89.94 105 GLY A N 1
ATOM 837 C CA . GLY A 1 105 ? -12.685 2.267 4.977 1.00 89.94 105 GLY A CA 1
ATOM 838 C C . GLY A 1 105 ? -11.175 2.054 4.811 1.00 89.94 105 GLY A C 1
ATOM 839 O O . GLY A 1 105 ? -10.405 2.550 5.637 1.00 89.94 105 GLY A O 1
ATOM 840 N N . PHE A 1 106 ? -10.733 1.349 3.764 1.00 94.50 106 PHE A N 1
ATOM 841 C CA . PHE A 1 106 ? -9.314 1.145 3.485 1.00 94.50 106 PHE A CA 1
ATOM 842 C C . PHE A 1 106 ? -8.686 2.398 2.881 1.00 94.50 106 PHE A C 1
ATOM 844 O O . PHE A 1 106 ? -9.302 3.136 2.100 1.00 94.50 106 PHE A O 1
ATOM 851 N N . ILE A 1 107 ? -7.423 2.616 3.231 1.00 95.75 107 ILE A N 1
ATOM 852 C CA . ILE A 1 107 ? -6.602 3.701 2.708 1.00 95.75 107 ILE A CA 1
ATOM 853 C C . ILE A 1 107 ? -5.393 3.088 2.019 1.00 95.75 107 ILE A C 1
ATOM 855 O O . ILE A 1 107 ? -4.586 2.413 2.654 1.00 95.75 107 ILE A O 1
ATOM 859 N N . PHE A 1 108 ? -5.267 3.351 0.727 1.00 96.88 108 PHE A N 1
ATOM 860 C CA . PHE A 1 108 ? -4.115 2.966 -0.076 1.00 96.88 108 PHE A CA 1
ATOM 861 C C . PHE A 1 108 ? -3.246 4.202 -0.310 1.00 96.88 108 PHE A C 1
ATOM 863 O O . PHE A 1 108 ? -3.770 5.245 -0.703 1.00 96.88 108 PHE A O 1
ATOM 870 N N . ILE A 1 109 ? -1.945 4.109 -0.048 1.00 97.69 109 ILE A N 1
ATOM 871 C CA . ILE A 1 109 ? -0.970 5.182 -0.282 1.00 97.69 109 ILE A CA 1
ATOM 872 C C . ILE A 1 109 ? 0.097 4.655 -1.238 1.00 97.69 109 ILE A C 1
ATOM 874 O O . ILE A 1 109 ? 0.686 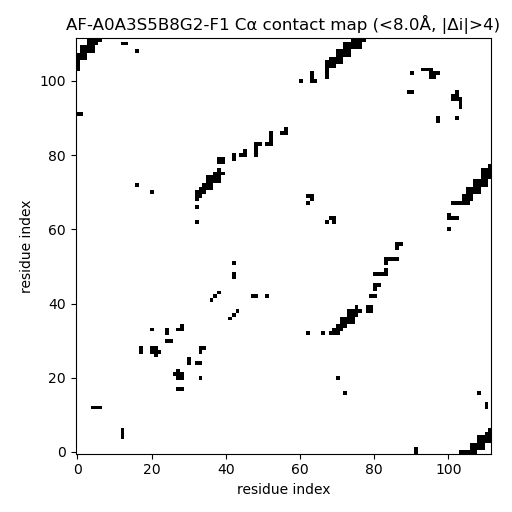3.610 -0.979 1.00 97.69 109 ILE A O 1
ATOM 878 N N . PHE A 1 110 ? 0.353 5.377 -2.323 1.00 97.50 110 PHE A N 1
ATOM 879 C CA . PHE A 1 110 ? 1.350 5.031 -3.335 1.00 97.50 110 PHE A CA 1
ATOM 880 C C . PHE A 1 110 ? 2.449 6.099 -3.354 1.00 97.50 110 PHE A C 1
ATOM 882 O O . PHE A 1 110 ? 2.163 7.258 -3.648 1.00 97.50 110 PHE A O 1
ATOM 889 N N . ASN A 1 111 ? 3.693 5.730 -3.052 1.00 94.69 111 ASN A N 1
ATOM 890 C CA . ASN A 1 111 ? 4.836 6.647 -3.052 1.00 94.69 111 ASN A CA 1
ATOM 891 C C . ASN A 1 111 ? 5.714 6.401 -4.283 1.00 94.69 111 ASN A C 1
ATOM 893 O O . ASN A 1 111 ? 6.257 5.310 -4.455 1.00 94.69 111 ASN A O 1
ATOM 897 N N . ARG A 1 112 ? 5.854 7.429 -5.125 1.00 88.50 112 ARG A N 1
ATOM 898 C CA . ARG A 1 112 ? 6.717 7.452 -6.315 1.00 88.50 112 ARG A CA 1
ATOM 899 C C . ARG A 1 112 ? 7.766 8.541 -6.157 1.00 88.50 112 ARG A C 1
ATOM 901 O O . ARG A 1 112 ? 7.384 9.709 -5.905 1.00 88.50 112 ARG A O 1
#

Solvent-accessible surface area (backbone atoms only — not comparable to full-atom values): 6351 Å² total; per-residue (Å²): 79,80,48,77,44,77,61,66,90,89,76,45,62,67,57,54,52,49,51,53,38,49,74,76,34,95,57,24,85,76,25,90,46,42,46,77,43,46,16,84,76,75,42,71,51,74,90,43,37,67,63,51,26,55,48,53,50,50,53,51,53,57,38,36,77,73,37,48,63,32,42,42,37,36,34,50,52,84,61,41,43,86,68,34,68,61,65,47,51,75,66,70,46,98,52,84,51,60,99,85,32,43,46,71,54,27,38,38,37,38,34,68

Sequence (112 aa):
MALSFHGLTGTGKNYAAELIVHSLLRKGLNSRFYRQFDATVHFKHADKVREYQDQIHRELMAAGSACSKSIFVFDEVDKIPPGVLDVLVPFLEYRESLDGVDFRGFIFIFNR

Mean predicted aligned error: 3.33 Å

Nearest PDB structures (foldseek):
  5j1s-assembly1_A  TM=9.640E-01  e=1.486E-11  Homo sapiens
  5j1t-assembly1_A  TM=9.624E-01  e=2.180E-11  Homo sapiens
  6oif-assembly1_A  TM=9.438E-01  e=9.467E-11  Homo sapiens
  3hte-assembly1_B  TM=5.184E-01  e=8.099E-04  Escherichia coli K-12
  7onu-assembly1_F  TM=4.293E-01  e=2.369E+00  Homo sapiens

Radius of gyration: 13.72 Å; Cα contacts (8 Å, |Δi|>4): 162; chains: 1; bounding box: 34×30×32 Å

pLDDT: mean 93.04, std 5.85, range [67.62, 98.31]

Foldseek 3Di:
DEAEADDDPPPCLVVVLQVVQVVPPVCGCPDLLEEEAECVVQQVDLVCLVVLLVVVLVSLVVNQVPDLAHEYEYEPVVNHHPNNCVSCVVLPDPDCDDPPGGNPNYYYYYYD

Organism: NCBI:txid117903

InterPro domains:
  IPR001270 ClpA/B family [PR00300] (3-21)
  IPR001270 ClpA/B family [PR00300] (73-91)
  IPR001270 ClpA/B family [PR00300] (102-112)
  IPR010448 Torsin [PF06309] (2-74)
  IPR010448 Torsin [PTHR10760] (1-110)
  IPR027417 P-loop containing nucleoside triphosphate hydrolase [G3DSA:3.40.50.300] (1-112)
  IPR027417 P-loop containing nucleoside triphosphate hydrolase [SSF52540] (3-110)

Secondary structure (DSSP, 8-state):
-EEEE---TTSSHHHHHHHHHHHH-TTGGG-TTEEEEEHHHH---GGGHHHHHHHHHHHHHHHHHH-S--EEEEESGGGSPTTGGGGGHHHHS--S-BTTB--TT-EEEEE-